Protein AF-A0A1F5YFZ1-F1 (afdb_monomer_lite)

Sequence (75 aa):
MFTKIKVVEEILNELDLSQTKKIYVFNKIDTDKKFDKIYIVNNFQKYYPQFISARNTKGIDQLLKTIEDNLNEKN

Secondary structure (DSSP, 8-state):
--HHHHHHHHHHHHTT-TTS----EEE-TTT-S---HHHHHHHHGGG--EEEBTTTTBTHHHHHHHHHHHHH---

Radius of gyration: 13.5 Å; chains: 1; bounding box: 32×22×38 Å

Organism: NCBI:txid1798372

Structure (mmCIF, N/CA/C/O backbone):
data_AF-A0A1F5YFZ1-F1
#
_entry.id   AF-A0A1F5YFZ1-F1
#
loop_
_atom_site.group_PDB
_atom_site.id
_atom_site.type_symbol
_atom_site.label_atom_id
_atom_site.label_alt_id
_atom_site.label_comp_id
_atom_site.label_asym_id
_atom_site.label_entity_id
_atom_site.label_seq_id
_atom_site.pdbx_PDB_ins_code
_atom_site.Cartn_x
_atom_site.Cartn_y
_atom_site.Cartn_z
_atom_site.occupancy
_atom_site.B_iso_or_equiv
_atom_site.auth_seq_id
_atom_site.auth_comp_id
_atom_site.auth_asym_id
_atom_site.auth_atom_id
_atom_site.pdbx_PDB_model_num
ATOM 1 N N . MET A 1 1 ? -9.436 9.583 -10.436 1.00 58.59 1 MET A N 1
ATOM 2 C CA . MET A 1 1 ? -8.075 8.998 -10.485 1.00 58.59 1 MET A CA 1
ATOM 3 C C . MET A 1 1 ? -7.894 7.827 -9.513 1.00 58.59 1 MET A C 1
ATOM 5 O O . MET A 1 1 ? -7.266 6.857 -9.905 1.00 58.59 1 MET A O 1
ATOM 9 N N . PHE A 1 2 ? -8.513 7.826 -8.321 1.00 76.25 2 PHE A N 1
ATOM 10 C CA . PHE A 1 2 ? -8.407 6.705 -7.361 1.00 76.25 2 PHE A CA 1
ATOM 11 C C . PHE A 1 2 ? -9.718 5.949 -7.117 1.00 76.25 2 PHE A C 1
ATOM 13 O O . PHE A 1 2 ? -9.946 5.444 -6.023 1.00 76.25 2 PHE A O 1
ATOM 20 N N . THR A 1 3 ? -10.581 5.836 -8.131 1.00 84.94 3 THR A N 1
ATOM 21 C CA . THR A 1 3 ? -11.878 5.142 -8.017 1.00 84.94 3 THR A CA 1
ATOM 22 C C . THR A 1 3 ? -11.725 3.734 -7.436 1.00 84.94 3 THR A C 1
ATOM 24 O O . THR A 1 3 ? -12.517 3.334 -6.597 1.00 84.94 3 THR A O 1
ATOM 27 N N . LYS A 1 4 ? -10.648 3.021 -7.794 1.00 89.25 4 LYS A N 1
ATOM 28 C CA . LYS A 1 4 ? -10.340 1.693 -7.243 1.00 89.25 4 LYS A CA 1
ATOM 29 C C . LYS A 1 4 ? -10.094 1.707 -5.730 1.00 89.25 4 LYS A C 1
ATOM 31 O O . LYS A 1 4 ? -10.577 0.819 -5.048 1.00 89.25 4 LYS A O 1
ATOM 36 N N . ILE A 1 5 ? -9.370 2.705 -5.217 1.00 91.69 5 ILE A N 1
ATOM 37 C CA . ILE A 1 5 ? -9.102 2.835 -3.775 1.00 91.69 5 ILE A CA 1
ATOM 38 C C . ILE A 1 5 ? -10.409 3.123 -3.036 1.00 91.69 5 ILE A C 1
ATOM 40 O O . ILE A 1 5 ? -10.704 2.462 -2.050 1.00 91.69 5 ILE A O 1
ATOM 44 N N . LYS A 1 6 ? -11.217 4.057 -3.553 1.00 93.06 6 LYS A N 1
ATOM 45 C CA . LYS A 1 6 ? -12.508 4.414 -2.952 1.00 93.06 6 LYS A CA 1
ATOM 46 C C . LYS A 1 6 ? -13.433 3.199 -2.828 1.00 93.06 6 LYS A C 1
ATOM 48 O O . LYS A 1 6 ? -13.939 2.952 -1.745 1.00 93.06 6 LYS A O 1
ATOM 53 N N . VAL A 1 7 ? -13.582 2.425 -3.905 1.00 96.25 7 VAL A N 1
ATOM 54 C CA . VAL A 1 7 ? -14.423 1.216 -3.911 1.00 96.25 7 VAL A CA 1
ATOM 55 C C . VAL A 1 7 ? -13.945 0.195 -2.874 1.00 96.25 7 VAL A C 1
ATOM 57 O O . VAL A 1 7 ? -14.757 -0.389 -2.168 1.00 96.25 7 VAL A O 1
ATOM 60 N N . VAL A 1 8 ? -12.631 -0.012 -2.744 1.00 94.75 8 VAL A N 1
ATOM 61 C CA . VAL A 1 8 ? -12.089 -0.939 -1.737 1.00 94.75 8 VAL A CA 1
ATOM 62 C C . VAL A 1 8 ? -12.344 -0.432 -0.317 1.00 94.75 8 VAL A C 1
ATOM 64 O O . VAL A 1 8 ? -12.733 -1.221 0.535 1.00 94.75 8 VAL A O 1
ATOM 67 N N . GLU A 1 9 ? -12.163 0.862 -0.048 1.00 93.88 9 GLU A N 1
ATOM 68 C CA . GLU A 1 9 ? -12.442 1.426 1.280 1.00 93.88 9 GLU A CA 1
ATOM 69 C C . GLU A 1 9 ? -13.932 1.375 1.641 1.00 93.88 9 GLU A C 1
ATOM 71 O O . GLU A 1 9 ? -14.255 1.126 2.799 1.00 93.88 9 GLU A O 1
ATOM 76 N N . GLU A 1 10 ? -14.835 1.545 0.671 1.00 96.38 10 GLU A N 1
ATOM 77 C CA . GLU A 1 10 ? -16.279 1.361 0.873 1.00 96.38 10 GLU A CA 1
ATOM 78 C C . GLU A 1 10 ? -16.593 -0.085 1.282 1.00 96.38 10 GLU A C 1
ATOM 80 O O . GLU A 1 10 ? -17.219 -0.296 2.319 1.00 96.38 10 GLU A O 1
ATOM 85 N N . ILE A 1 11 ? -16.049 -1.077 0.565 1.00 96.50 11 ILE A N 1
ATOM 86 C CA . ILE A 1 11 ? -16.206 -2.502 0.909 1.00 96.50 11 ILE A CA 1
ATOM 87 C C . ILE A 1 11 ? -15.627 -2.807 2.299 1.00 96.50 11 ILE A C 1
ATOM 89 O O . ILE A 1 11 ? -16.259 -3.482 3.106 1.00 96.50 11 ILE A O 1
ATOM 93 N N . LEU A 1 12 ? -14.427 -2.309 2.614 1.00 95.81 12 LEU A N 1
ATOM 94 C CA . LEU A 1 12 ? -13.817 -2.519 3.933 1.00 95.81 12 LEU A CA 1
ATOM 95 C C . LEU A 1 12 ? -14.641 -1.880 5.055 1.00 95.81 12 LEU A C 1
ATOM 97 O O . LEU A 1 12 ? -14.674 -2.417 6.159 1.00 95.81 12 LEU A O 1
ATOM 101 N N . ASN A 1 13 ? -15.293 -0.749 4.793 1.00 96.12 13 ASN A N 1
ATOM 102 C CA . ASN A 1 13 ? -16.184 -0.111 5.750 1.00 96.12 13 ASN A CA 1
ATOM 103 C C . ASN A 1 13 ? -17.475 -0.912 5.963 1.00 96.12 13 ASN A C 1
ATOM 105 O O . ASN A 1 13 ? -17.892 -1.078 7.103 1.00 96.12 13 ASN A O 1
ATOM 109 N N . GLU A 1 14 ? -18.067 -1.456 4.899 1.00 97.69 14 GLU A N 1
ATOM 110 C CA . GLU A 1 14 ? -19.236 -2.347 4.988 1.00 97.69 14 GLU A CA 1
ATOM 111 C C . GLU A 1 14 ? -18.946 -3.635 5.775 1.00 97.69 14 GLU A C 1
ATOM 113 O O . GLU A 1 14 ? -19.840 -4.187 6.410 1.00 97.69 14 GLU A O 1
ATOM 118 N N . LEU A 1 15 ? -17.690 -4.090 5.768 1.00 97.00 15 LEU A N 1
ATOM 119 C CA . LEU A 1 15 ? -17.223 -5.259 6.518 1.00 97.00 15 LEU A CA 1
ATOM 120 C C . LEU A 1 15 ? -16.739 -4.944 7.946 1.00 97.00 15 LEU A C 1
ATOM 122 O O . LEU A 1 15 ? -16.214 -5.840 8.601 1.00 97.00 15 LEU A O 1
ATOM 126 N N . ASP A 1 16 ? -16.864 -3.699 8.418 1.00 95.12 16 ASP A N 1
ATOM 127 C CA . ASP A 1 16 ? -16.339 -3.233 9.716 1.00 95.12 16 ASP A CA 1
ATOM 128 C C . ASP A 1 16 ? -14.810 -3.426 9.886 1.00 95.12 16 ASP A C 1
ATOM 130 O O . ASP A 1 16 ? -14.262 -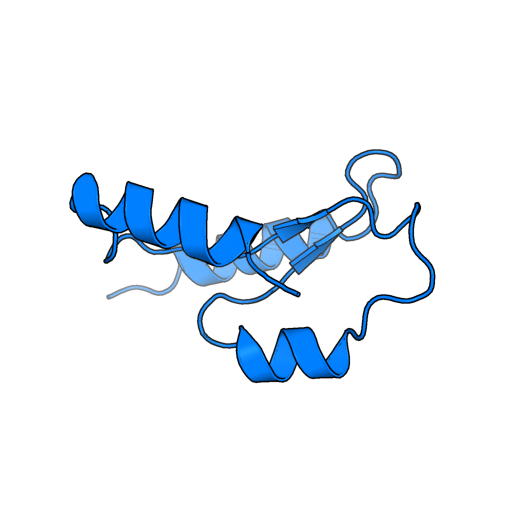3.546 10.979 1.00 95.12 16 ASP A O 1
ATOM 134 N N . LEU A 1 17 ? -14.080 -3.425 8.766 1.00 94.81 17 LEU A N 1
ATOM 135 C CA . LEU A 1 17 ? -12.615 -3.530 8.692 1.00 94.81 17 LEU A CA 1
ATOM 136 C C . LEU A 1 17 ? -11.957 -2.176 8.389 1.00 94.81 17 LEU A C 1
ATOM 138 O O . LEU A 1 17 ? -10.779 -2.093 8.021 1.00 94.81 17 LEU A O 1
ATOM 142 N N . SER A 1 18 ? -12.710 -1.078 8.512 1.00 91.88 18 SER A N 1
ATOM 143 C CA . SER A 1 18 ? -12.211 0.266 8.206 1.00 91.88 18 SER A CA 1
ATOM 144 C C . SER A 1 18 ? -11.056 0.680 9.126 1.00 91.88 18 SER A C 1
ATOM 146 O O . SER A 1 18 ? -10.136 1.352 8.653 1.00 91.88 18 SER A O 1
ATOM 148 N N . GLN A 1 19 ? -11.079 0.220 10.385 1.00 90.69 19 GLN A N 1
ATOM 149 C CA . GLN A 1 19 ? -10.112 0.550 11.442 1.00 90.69 19 GLN A CA 1
ATOM 150 C C . GLN A 1 19 ? -8.923 -0.413 11.540 1.00 90.69 19 GLN A C 1
ATOM 152 O O . GLN A 1 19 ? -7.982 -0.155 12.290 1.00 90.69 19 GLN A O 1
ATOM 157 N N . THR A 1 20 ? -8.935 -1.528 10.805 1.00 91.25 20 THR A N 1
ATOM 158 C CA . THR A 1 20 ? -7.794 -2.451 10.779 1.00 91.25 20 THR A CA 1
ATOM 159 C C . THR A 1 20 ? -6.550 -1.711 10.287 1.00 91.25 20 THR A C 1
ATOM 161 O O . THR A 1 20 ? -6.650 -0.931 9.343 1.00 91.25 20 THR A O 1
ATOM 164 N N . LYS A 1 21 ? -5.374 -1.945 10.892 1.00 90.50 21 LYS A N 1
ATOM 165 C CA . LYS A 1 21 ? -4.105 -1.378 10.397 1.00 90.50 21 LYS A CA 1
ATOM 166 C C . LYS A 1 21 ? -3.904 -1.775 8.925 1.00 90.50 21 LYS A C 1
ATOM 168 O O . LYS A 1 21 ? -4.017 -2.953 8.587 1.00 90.50 21 LYS A O 1
ATOM 173 N N . LYS A 1 22 ? -3.602 -0.807 8.050 1.00 91.62 22 LYS A N 1
ATOM 174 C CA . LYS A 1 22 ? -3.432 -1.026 6.599 1.00 91.62 22 LYS A CA 1
ATOM 175 C C . LYS A 1 22 ? -2.144 -0.388 6.102 1.00 91.62 22 LYS A C 1
ATOM 177 O O . LYS A 1 22 ? -1.779 0.701 6.535 1.00 91.62 22 LYS A O 1
ATOM 182 N N . ILE A 1 23 ? -1.534 -1.035 5.115 1.00 93.94 23 ILE A N 1
ATOM 183 C CA . ILE A 1 23 ? -0.446 -0.483 4.308 1.00 93.94 23 ILE A CA 1
ATOM 184 C C . ILE A 1 23 ? -0.903 -0.478 2.852 1.00 93.94 23 ILE A C 1
ATOM 186 O O . ILE A 1 23 ? -1.429 -1.474 2.352 1.00 93.94 23 ILE A O 1
ATOM 190 N N . TYR A 1 24 ? -0.711 0.638 2.156 1.00 95.06 24 TYR A N 1
ATOM 191 C CA . TYR A 1 24 ? -1.041 0.746 0.739 1.00 95.06 24 TYR A CA 1
ATOM 192 C C . TYR A 1 24 ? 0.157 0.363 -0.122 1.00 95.06 24 TYR A C 1
ATOM 194 O O . TYR A 1 24 ? 1.214 0.986 -0.053 1.00 95.06 24 TYR A O 1
ATOM 202 N N . VAL A 1 25 ? -0.024 -0.634 -0.987 1.00 95.56 25 VAL A N 1
ATOM 203 C CA . VAL A 1 25 ? 1.026 -1.124 -1.886 1.00 95.56 25 VAL A CA 1
ATOM 204 C C . VAL A 1 25 ? 0.689 -0.759 -3.330 1.00 95.56 25 VAL A C 1
ATOM 206 O O . VAL A 1 25 ? -0.142 -1.384 -3.989 1.00 95.56 25 VAL A O 1
ATOM 209 N N . PHE A 1 26 ? 1.378 0.252 -3.847 1.00 93.62 26 PHE A N 1
ATOM 210 C CA . PHE A 1 26 ? 1.343 0.670 -5.244 1.00 93.62 26 PHE A CA 1
ATOM 211 C C . PHE A 1 26 ? 2.255 -0.248 -6.064 1.00 93.62 26 PHE A C 1
ATOM 213 O O . PHE A 1 26 ? 3.437 0.023 -6.281 1.00 93.62 26 PHE A O 1
ATOM 220 N N . ASN A 1 27 ? 1.694 -1.388 -6.465 1.00 93.38 27 ASN A N 1
ATOM 221 C CA . ASN A 1 27 ? 2.374 -2.412 -7.254 1.00 93.38 27 ASN A CA 1
ATOM 222 C C . ASN A 1 27 ? 2.434 -2.054 -8.757 1.00 93.38 27 ASN A C 1
ATOM 224 O O . ASN A 1 27 ? 1.653 -1.240 -9.247 1.00 93.38 27 ASN A O 1
ATOM 228 N N . LYS A 1 28 ? 3.298 -2.757 -9.501 1.00 92.50 28 LYS A N 1
ATOM 229 C CA . LYS A 1 28 ? 3.516 -2.657 -10.958 1.00 92.50 28 LYS A CA 1
ATOM 230 C C . LYS A 1 28 ? 4.209 -1.372 -11.423 1.00 92.50 28 LYS A C 1
ATOM 232 O O . LYS A 1 28 ? 4.011 -0.944 -12.561 1.00 92.50 28 LYS A O 1
ATOM 237 N N . ILE A 1 29 ? 5.073 -0.784 -10.590 1.00 92.19 29 ILE A N 1
ATOM 238 C CA . ILE A 1 29 ? 5.845 0.428 -10.942 1.00 92.19 29 ILE A CA 1
ATOM 239 C C . ILE A 1 29 ? 6.778 0.252 -12.153 1.00 92.19 29 ILE A C 1
ATOM 241 O O . ILE A 1 29 ? 7.329 1.221 -12.660 1.00 92.19 29 ILE A O 1
ATOM 245 N N . ASP A 1 30 ? 6.997 -0.984 -12.598 1.00 90.62 30 ASP A N 1
ATOM 246 C CA . ASP A 1 30 ? 7.736 -1.319 -13.815 1.00 90.62 30 ASP A CA 1
ATOM 247 C C . ASP A 1 30 ? 6.951 -1.035 -15.102 1.00 90.62 30 ASP A C 1
ATOM 249 O O . ASP A 1 30 ? 7.555 -0.810 -16.149 1.00 90.62 30 ASP A O 1
ATOM 253 N N . THR A 1 31 ? 5.618 -1.032 -15.027 1.00 87.94 31 THR A N 1
ATOM 254 C CA . THR A 1 31 ? 4.741 -0.893 -16.199 1.00 87.94 31 THR A CA 1
ATOM 255 C C . THR A 1 31 ? 4.374 0.548 -16.522 1.00 87.94 31 THR A C 1
ATOM 257 O O . THR A 1 31 ? 4.012 0.837 -17.661 1.00 87.94 31 THR A O 1
ATOM 260 N N . ASP A 1 32 ? 4.484 1.456 -15.553 1.00 71.19 32 ASP A N 1
ATOM 261 C CA . ASP A 1 32 ? 3.940 2.802 -15.682 1.00 71.19 32 ASP A CA 1
ATOM 262 C C . ASP A 1 32 ? 4.973 3.864 -15.296 1.00 71.19 32 ASP A C 1
ATOM 264 O O . ASP A 1 32 ? 5.441 3.932 -14.160 1.00 71.19 32 ASP A O 1
ATOM 268 N N . LYS A 1 33 ? 5.348 4.702 -16.268 1.00 65.06 33 LYS A N 1
ATOM 269 C CA . LYS A 1 33 ? 6.351 5.764 -16.092 1.00 65.06 33 LYS A CA 1
ATOM 270 C C . LYS A 1 33 ? 5.753 7.079 -15.574 1.00 65.06 33 LYS A C 1
ATOM 272 O O . LYS A 1 33 ? 6.509 8.026 -15.383 1.00 65.06 33 LYS A O 1
ATOM 277 N N . LYS A 1 34 ? 4.425 7.180 -15.402 1.00 71.50 34 LYS A N 1
ATOM 278 C CA . LYS A 1 34 ? 3.732 8.471 -15.210 1.00 71.50 34 LYS A CA 1
ATOM 279 C C . LYS A 1 34 ? 2.859 8.579 -13.955 1.00 71.50 34 LYS A C 1
ATOM 281 O O . LYS A 1 34 ? 2.041 9.493 -13.880 1.00 71.50 34 LYS A O 1
ATOM 286 N N . PHE A 1 35 ? 3.003 7.702 -12.962 1.00 77.62 35 PHE A N 1
ATOM 287 C CA . PHE A 1 35 ? 2.307 7.921 -11.692 1.00 77.62 35 PHE A CA 1
ATOM 288 C C . PHE A 1 35 ? 3.060 8.952 -10.838 1.00 77.62 35 PHE A C 1
ATOM 290 O O . PHE A 1 35 ? 4.274 8.865 -10.644 1.00 77.62 35 PHE A O 1
ATOM 297 N N . ASP A 1 36 ? 2.331 9.945 -10.331 1.00 87.44 36 ASP A N 1
ATOM 298 C CA . ASP A 1 36 ? 2.896 10.996 -9.490 1.00 87.44 36 ASP A CA 1
ATOM 299 C C . ASP A 1 36 ? 3.130 10.460 -8.071 1.00 87.44 36 ASP A C 1
ATOM 301 O O . ASP A 1 36 ? 2.229 10.398 -7.226 1.00 87.44 36 ASP A O 1
ATOM 305 N N . LYS A 1 37 ? 4.371 10.032 -7.824 1.00 88.12 37 LYS A N 1
ATOM 306 C CA . LYS A 1 37 ? 4.807 9.515 -6.526 1.00 88.12 37 LYS A CA 1
ATOM 307 C C . LYS A 1 37 ? 4.633 10.552 -5.413 1.00 88.12 37 LYS A C 1
ATOM 309 O O . LYS A 1 37 ? 4.253 10.171 -4.309 1.00 88.12 37 LYS A O 1
ATOM 314 N N . ILE A 1 38 ? 4.891 11.832 -5.692 1.00 90.50 38 ILE A N 1
ATOM 315 C CA . ILE A 1 38 ? 4.797 12.912 -4.700 1.00 90.50 38 ILE A CA 1
ATOM 316 C C . ILE A 1 38 ? 3.338 13.085 -4.289 1.00 90.50 38 ILE A C 1
ATOM 318 O O . ILE A 1 38 ? 3.026 13.077 -3.099 1.00 90.50 38 ILE A O 1
ATOM 322 N N . TYR A 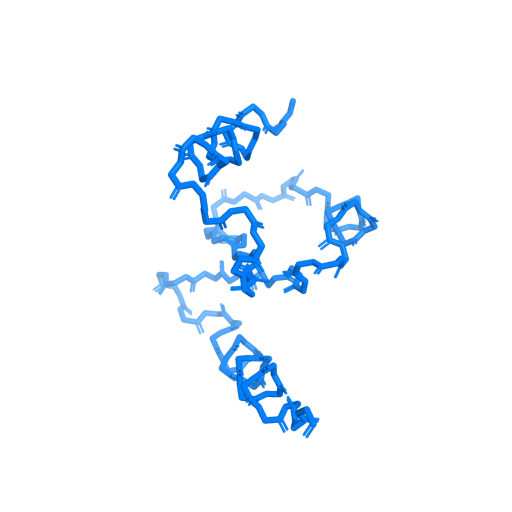1 39 ? 2.434 13.146 -5.268 1.00 91.00 39 TYR A N 1
ATOM 323 C CA . TYR A 1 39 ? 1.003 13.209 -5.001 1.00 91.00 39 TYR A CA 1
ATOM 324 C C . TYR A 1 39 ? 0.535 12.026 -4.141 1.00 91.00 39 TYR A C 1
ATOM 326 O O . TYR A 1 39 ? -0.177 12.226 -3.156 1.00 91.00 39 TYR A O 1
ATOM 334 N N . ILE A 1 40 ? 0.934 10.795 -4.483 1.00 91.75 40 ILE A N 1
ATOM 335 C CA . ILE A 1 40 ? 0.522 9.592 -3.744 1.00 91.75 40 ILE A CA 1
ATOM 336 C C . ILE A 1 40 ? 1.025 9.632 -2.301 1.00 91.75 40 ILE A C 1
ATOM 338 O O . ILE A 1 40 ? 0.251 9.370 -1.382 1.00 91.75 40 ILE A O 1
ATOM 342 N N . VAL A 1 41 ? 2.296 9.981 -2.091 1.00 92.62 41 VAL A N 1
ATOM 343 C CA . VAL A 1 41 ? 2.865 10.092 -0.743 1.00 92.62 41 VAL A CA 1
ATOM 344 C C . VAL A 1 41 ? 2.088 11.118 0.080 1.00 92.62 41 VAL A C 1
ATOM 346 O O . VAL A 1 41 ? 1.671 10.796 1.186 1.00 92.62 41 VAL A O 1
ATOM 349 N N . ASN A 1 42 ? 1.804 12.295 -0.481 1.00 93.12 42 ASN A N 1
ATOM 350 C CA . ASN A 1 42 ? 1.095 13.359 0.231 1.00 93.12 42 ASN A CA 1
ATOM 351 C C . ASN A 1 42 ? -0.359 12.994 0.576 1.00 93.12 42 ASN A C 1
ATOM 353 O O . ASN A 1 42 ? -0.847 13.362 1.639 1.00 93.12 42 ASN A O 1
ATOM 357 N N . ASN A 1 43 ? -1.064 12.267 -0.298 1.00 92.12 43 ASN A N 1
ATOM 358 C CA . ASN A 1 43 ? -2.486 11.947 -0.096 1.00 92.12 43 ASN A CA 1
ATOM 359 C C . ASN A 1 43 ? -2.721 10.663 0.713 1.00 92.12 43 ASN A C 1
ATOM 361 O O . ASN A 1 43 ? -3.775 10.509 1.329 1.00 92.12 43 ASN A O 1
ATOM 365 N N . PHE A 1 44 ? -1.761 9.736 0.716 1.00 92.19 44 PHE A N 1
ATOM 366 C CA . PHE A 1 44 ? -1.904 8.425 1.354 1.00 92.19 44 PHE A CA 1
ATOM 367 C C . PHE A 1 44 ? -0.878 8.175 2.461 1.00 92.19 44 PHE A C 1
ATOM 369 O O . PHE A 1 44 ? -0.724 7.033 2.883 1.00 92.19 44 PHE A O 1
ATOM 376 N N . GLN A 1 45 ? -0.211 9.219 2.969 1.00 92.56 45 GLN A N 1
ATOM 377 C CA . GLN A 1 45 ? 0.826 9.120 4.006 1.00 92.56 45 GLN A CA 1
ATOM 378 C C . GLN A 1 45 ? 0.399 8.267 5.209 1.00 92.56 45 GLN A C 1
ATOM 380 O O . GLN A 1 45 ? 1.179 7.438 5.670 1.00 92.56 45 GLN A O 1
ATOM 385 N N . LYS A 1 46 ? -0.854 8.416 5.667 1.00 91.31 46 LYS A N 1
ATOM 386 C CA . LYS A 1 46 ? -1.419 7.663 6.803 1.00 91.31 46 LYS A CA 1
ATOM 387 C C . LYS A 1 46 ? -1.465 6.141 6.611 1.00 91.31 46 LYS A C 1
ATOM 389 O O . LYS A 1 46 ? -1.680 5.421 7.575 1.00 91.31 46 LYS A O 1
ATOM 394 N N . TYR A 1 47 ? -1.301 5.662 5.379 1.00 92.94 47 TYR A N 1
ATOM 395 C CA . TYR A 1 47 ? -1.285 4.242 5.029 1.00 92.94 47 TYR A CA 1
ATOM 396 C C . TYR A 1 47 ? 0.097 3.779 4.546 1.00 92.94 47 TYR A C 1
ATOM 398 O O . TYR A 1 47 ? 0.190 2.770 3.850 1.00 92.94 47 TYR A O 1
ATOM 406 N N . TYR A 1 48 ? 1.163 4.523 4.865 1.00 93.56 48 TYR A N 1
ATOM 407 C CA . TYR A 1 48 ? 2.560 4.150 4.604 1.00 93.56 48 TYR A CA 1
ATOM 408 C C . TYR A 1 48 ? 2.802 3.647 3.168 1.00 93.56 48 TYR A C 1
ATOM 410 O O . TYR A 1 48 ? 3.189 2.493 2.972 1.00 93.56 48 TYR A O 1
ATOM 418 N N . PRO A 1 49 ? 2.567 4.480 2.139 1.00 94.75 49 PRO A N 1
ATOM 419 C CA . PRO A 1 49 ? 2.485 4.022 0.759 1.00 94.75 49 PRO A CA 1
ATOM 420 C C . PRO A 1 49 ? 3.813 3.420 0.280 1.00 94.75 49 PRO A C 1
ATOM 422 O O . PRO A 1 49 ? 4.838 4.101 0.234 1.00 94.75 49 PRO A O 1
ATOM 425 N N . GLN A 1 50 ? 3.780 2.149 -0.125 1.00 95.75 50 GLN A N 1
ATOM 426 C CA . GLN A 1 50 ? 4.925 1.409 -0.655 1.00 95.75 50 GLN A CA 1
ATOM 427 C C . GLN A 1 50 ? 4.834 1.273 -2.169 1.00 95.75 50 GLN A C 1
ATOM 429 O O . GLN A 1 50 ? 3.776 0.983 -2.720 1.00 95.75 50 GLN A O 1
ATOM 434 N N . PHE A 1 51 ? 5.962 1.452 -2.851 1.00 94.69 51 PHE A N 1
ATOM 435 C CA . PHE A 1 51 ? 6.050 1.410 -4.309 1.00 94.69 51 PHE A CA 1
ATOM 436 C C . PHE A 1 51 ? 6.887 0.211 -4.724 1.00 94.69 51 PHE A C 1
ATOM 438 O O . PHE A 1 51 ? 8.103 0.214 -4.520 1.00 94.69 51 PHE A O 1
ATOM 445 N N . ILE A 1 52 ? 6.247 -0.799 -5.314 1.00 95.56 52 ILE A N 1
ATOM 446 C CA . ILE A 1 52 ? 6.912 -2.064 -5.634 1.00 95.56 52 ILE A CA 1
ATOM 447 C C . ILE A 1 52 ? 6.680 -2.504 -7.078 1.00 95.56 52 ILE A C 1
ATOM 449 O O . ILE A 1 52 ? 5.684 -2.170 -7.721 1.00 95.56 52 ILE A O 1
ATOM 453 N N . SER A 1 53 ? 7.590 -3.334 -7.573 1.00 95.50 53 SER A N 1
ATOM 454 C CA . SER A 1 53 ? 7.310 -4.241 -8.681 1.00 95.50 53 SER A CA 1
ATOM 455 C C . SER A 1 53 ? 7.438 -5.655 -8.147 1.00 95.50 53 SER A C 1
ATOM 457 O O . SER A 1 53 ? 8.551 -6.143 -7.972 1.00 95.50 53 SER A O 1
ATOM 459 N N . ALA A 1 54 ? 6.305 -6.312 -7.894 1.00 94.94 54 ALA A N 1
ATOM 460 C CA . ALA A 1 54 ? 6.309 -7.714 -7.483 1.00 94.94 54 ALA A CA 1
ATOM 461 C C . ALA A 1 54 ? 6.944 -8.615 -8.559 1.00 94.94 54 ALA A C 1
ATOM 463 O O . ALA A 1 54 ? 7.642 -9.567 -8.233 1.00 94.94 54 ALA A O 1
ATOM 464 N N . ARG A 1 55 ? 6.757 -8.272 -9.843 1.00 95.69 55 ARG A N 1
ATOM 465 C CA . ARG A 1 55 ? 7.337 -9.002 -10.980 1.00 95.69 55 ARG A CA 1
ATOM 466 C C . ARG A 1 55 ? 8.864 -8.948 -10.986 1.00 95.69 55 ARG A C 1
ATOM 468 O O . ARG A 1 55 ? 9.502 -9.963 -11.226 1.00 95.69 55 ARG A O 1
ATOM 475 N N . ASN A 1 56 ? 9.425 -7.767 -10.737 1.00 95.12 56 ASN A N 1
ATOM 476 C CA . ASN A 1 56 ? 10.868 -7.525 -10.811 1.00 95.12 56 ASN A CA 1
ATOM 477 C C . ASN A 1 56 ? 11.519 -7.484 -9.421 1.00 95.12 56 ASN A C 1
ATOM 479 O O . ASN A 1 56 ? 12.602 -6.920 -9.284 1.00 95.12 56 ASN A O 1
ATOM 483 N N . THR A 1 57 ? 10.806 -7.960 -8.391 1.00 94.19 57 THR A N 1
ATOM 484 C CA . THR A 1 57 ? 11.219 -7.959 -6.975 1.00 94.19 57 THR A CA 1
ATOM 485 C C . THR A 1 57 ? 11.740 -6.608 -6.459 1.00 94.19 57 THR A C 1
ATOM 487 O O . THR A 1 57 ? 12.499 -6.539 -5.497 1.00 94.19 57 THR A O 1
ATOM 490 N N . LYS A 1 58 ? 11.329 -5.493 -7.077 1.00 95.12 58 LYS A N 1
ATOM 491 C CA . LYS A 1 58 ? 11.811 -4.148 -6.738 1.00 95.12 58 LYS A CA 1
ATOM 492 C C . LYS A 1 58 ? 11.001 -3.581 -5.580 1.00 95.12 58 LYS A C 1
ATOM 494 O O . LYS A 1 58 ? 9.776 -3.535 -5.667 1.00 95.12 58 LYS A O 1
ATOM 499 N N . GLY A 1 59 ? 11.684 -3.080 -4.552 1.00 94.75 59 GLY A N 1
ATOM 500 C CA . GLY A 1 59 ? 11.055 -2.431 -3.395 1.00 94.75 59 GLY A CA 1
ATOM 501 C C . GLY A 1 59 ? 10.489 -3.397 -2.348 1.00 94.75 59 GLY A C 1
ATOM 502 O O . GLY A 1 59 ? 9.857 -2.937 -1.404 1.00 94.75 59 GLY A O 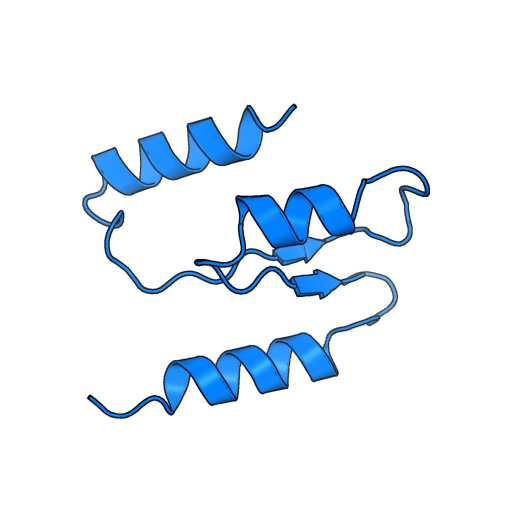1
ATOM 503 N N . ILE A 1 60 ? 10.721 -4.708 -2.493 1.00 96.19 60 ILE A N 1
ATOM 504 C CA . ILE A 1 60 ? 10.245 -5.725 -1.544 1.00 96.19 60 ILE A CA 1
ATOM 505 C C . ILE A 1 60 ? 10.940 -5.594 -0.186 1.00 96.19 60 ILE A C 1
ATOM 507 O O . ILE A 1 60 ? 10.248 -5.571 0.823 1.00 96.19 60 ILE A O 1
ATOM 511 N N . ASP A 1 61 ? 12.261 -5.405 -0.147 1.00 96.00 61 ASP A N 1
ATOM 512 C CA . ASP A 1 61 ? 12.995 -5.247 1.122 1.00 96.00 61 ASP A CA 1
ATOM 513 C C . ASP A 1 61 ? 12.493 -4.042 1.929 1.00 96.00 61 ASP A C 1
ATOM 515 O O . ASP A 1 61 ? 12.311 -4.112 3.142 1.00 96.00 61 ASP A O 1
ATOM 519 N N . GLN A 1 62 ? 12.197 -2.936 1.239 1.00 94.25 62 GLN A N 1
ATOM 520 C CA . GLN A 1 62 ? 11.632 -1.744 1.867 1.00 94.25 62 GLN A CA 1
ATOM 521 C C . GLN A 1 62 ? 10.208 -1.993 2.383 1.00 94.25 62 GLN A C 1
ATOM 523 O O . GLN A 1 62 ? 9.875 -1.540 3.475 1.00 94.25 62 GLN A O 1
ATOM 528 N N . LEU A 1 63 ? 9.384 -2.725 1.624 1.00 95.75 63 LEU A N 1
ATOM 529 C CA . LEU A 1 63 ? 8.045 -3.126 2.056 1.00 95.75 63 LEU A CA 1
ATOM 530 C C . LEU A 1 63 ? 8.109 -4.015 3.305 1.00 95.75 63 LEU A C 1
ATOM 532 O O . LEU A 1 63 ? 7.368 -3.763 4.250 1.00 95.75 63 LEU A O 1
ATOM 536 N N . LEU A 1 64 ? 8.997 -5.014 3.325 1.00 95.50 64 LEU A N 1
ATOM 537 C CA . LEU A 1 64 ? 9.189 -5.907 4.471 1.00 95.50 64 LEU A CA 1
ATOM 538 C C . LEU A 1 64 ? 9.593 -5.126 5.717 1.00 95.50 64 LEU A C 1
ATOM 540 O O . LEU A 1 64 ? 8.935 -5.251 6.744 1.00 95.50 64 LEU A O 1
ATOM 544 N N . LYS A 1 65 ? 10.582 -4.236 5.594 1.00 94.62 65 LYS A N 1
ATOM 545 C CA . LYS A 1 65 ? 10.993 -3.364 6.694 1.00 94.62 65 LYS A CA 1
ATOM 546 C C . LYS A 1 65 ? 9.833 -2.513 7.217 1.00 94.62 65 LYS A C 1
ATOM 548 O O . LYS A 1 65 ? 9.614 -2.435 8.416 1.00 94.62 65 LYS A O 1
ATOM 553 N N . THR A 1 66 ? 9.040 -1.910 6.329 1.00 93.44 66 THR A N 1
ATOM 554 C CA . THR A 1 66 ? 7.872 -1.119 6.748 1.00 93.44 66 THR A CA 1
ATOM 555 C C . THR A 1 66 ? 6.813 -1.971 7.449 1.00 93.44 66 THR A C 1
ATOM 557 O O . THR A 1 66 ? 6.196 -1.495 8.400 1.00 93.44 66 THR A O 1
ATOM 560 N N . ILE A 1 67 ? 6.593 -3.213 7.008 1.00 93.38 67 ILE A N 1
ATOM 561 C CA . ILE A 1 67 ? 5.692 -4.151 7.689 1.00 93.38 67 ILE A CA 1
ATOM 562 C C . ILE A 1 67 ? 6.226 -4.472 9.088 1.00 93.38 67 ILE A C 1
ATOM 564 O O . ILE A 1 67 ? 5.467 -4.382 10.047 1.00 93.38 67 ILE A O 1
ATOM 568 N N . GLU A 1 68 ? 7.514 -4.797 9.218 1.00 93.88 68 GLU A N 1
ATOM 569 C CA . GLU A 1 68 ? 8.160 -5.053 10.510 1.00 93.88 68 GLU A CA 1
ATOM 570 C C . GLU A 1 68 ? 8.021 -3.855 11.455 1.00 93.88 68 GLU A C 1
ATOM 572 O O . GLU A 1 68 ? 7.600 -4.029 12.598 1.00 93.88 68 GLU A O 1
ATOM 577 N N . ASP A 1 69 ? 8.284 -2.640 10.969 1.00 90.75 69 ASP A N 1
ATOM 578 C CA . ASP A 1 69 ? 8.143 -1.407 11.748 1.00 90.75 69 ASP A CA 1
ATOM 579 C C . ASP A 1 69 ? 6.686 -1.212 12.228 1.00 90.75 69 ASP A C 1
ATOM 581 O O . ASP A 1 69 ? 6.447 -0.935 13.401 1.00 90.75 69 ASP A O 1
ATOM 585 N N . ASN A 1 70 ? 5.693 -1.442 11.358 1.00 85.44 70 ASN A N 1
ATOM 586 C CA . ASN A 1 70 ? 4.265 -1.269 11.680 1.00 85.44 70 ASN A CA 1
ATOM 587 C C . ASN A 1 70 ? 3.691 -2.365 12.599 1.00 85.44 70 ASN A C 1
ATOM 589 O O . ASN A 1 70 ? 2.717 -2.126 13.324 1.00 85.44 70 ASN A O 1
ATOM 593 N N . LEU A 1 71 ? 4.257 -3.575 12.550 1.00 82.3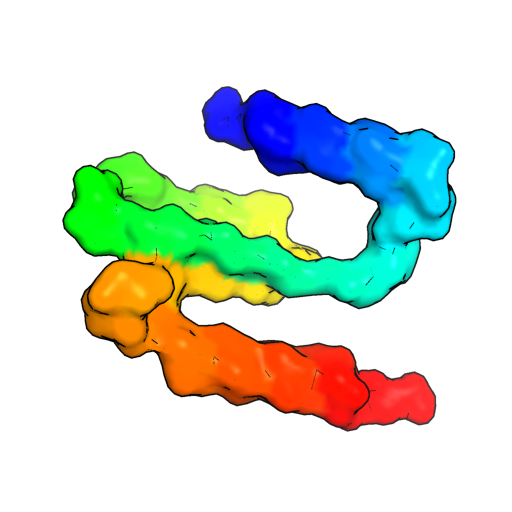1 71 LEU A N 1
ATOM 594 C CA . LEU A 1 71 ? 3.906 -4.677 13.449 1.00 82.31 71 LEU A CA 1
ATOM 595 C C . LEU A 1 71 ? 4.535 -4.494 14.836 1.00 82.31 71 LEU A C 1
ATOM 597 O O . LEU A 1 71 ? 3.910 -4.850 15.833 1.00 82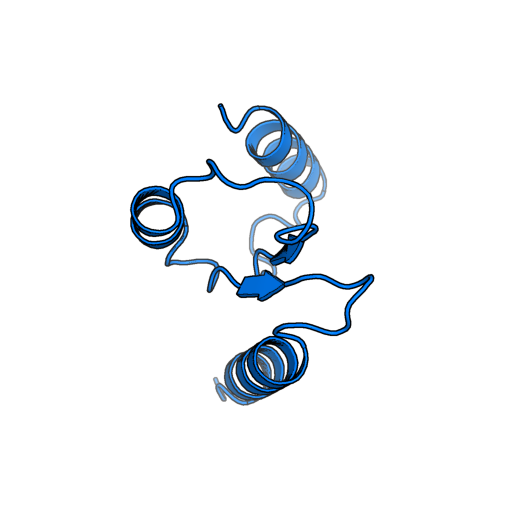.31 71 LEU A O 1
ATOM 601 N N . ASN A 1 72 ? 5.746 -3.931 14.896 1.00 75.50 72 ASN A N 1
ATOM 602 C CA . ASN A 1 72 ? 6.519 -3.758 16.126 1.00 75.50 72 ASN A CA 1
ATOM 603 C C . ASN A 1 72 ? 6.254 -2.438 16.865 1.00 75.50 72 ASN A C 1
ATOM 605 O O . ASN A 1 72 ? 6.781 -2.264 17.967 1.00 75.50 72 ASN A O 1
ATOM 609 N N . GLU A 1 73 ? 5.441 -1.528 16.317 1.00 61.12 73 GLU A N 1
ATOM 610 C CA . GLU A 1 73 ? 4.836 -0.429 17.080 1.00 61.12 73 GLU A CA 1
ATOM 611 C C . GLU A 1 73 ? 3.973 -1.019 18.212 1.00 61.12 73 GLU A C 1
ATOM 613 O O . GLU A 1 73 ? 2.778 -1.292 18.055 1.00 61.12 73 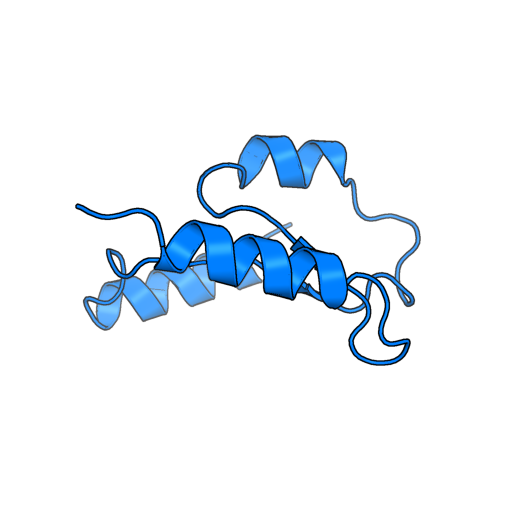GLU A O 1
ATOM 618 N N . LYS A 1 74 ? 4.636 -1.276 19.348 1.00 46.38 74 LYS A N 1
ATOM 619 C CA . LYS A 1 74 ? 4.040 -1.666 20.623 1.00 46.38 74 LYS A CA 1
ATOM 620 C C . LYS A 1 74 ? 3.060 -0.575 21.047 1.00 46.38 74 LYS A C 1
ATOM 622 O O . LYS A 1 74 ? 3.464 0.574 21.213 1.00 46.38 74 LYS A O 1
ATOM 627 N N . ASN A 1 75 ? 1.797 -0.969 21.205 1.00 42.28 75 ASN A N 1
ATOM 628 C CA . ASN A 1 75 ? 0.843 -0.252 22.050 1.00 42.28 75 ASN A CA 1
ATOM 629 C C . ASN A 1 75 ? 1.382 -0.146 23.481 1.00 42.28 75 ASN A C 1
ATOM 631 O O . ASN A 1 75 ? 2.015 -1.134 23.932 1.00 42.28 75 ASN A O 1
#

Foldseek 3Di:
DVPVVVVVCVVCVVVVNNPPQAAAEQEDCVPDPDDDPVVCCVVCVSRNYFYYYPPVRGRVVVVVVVVVVVVPPDD

InterPro domains:
  IPR027417 P-loop containing nucleoside triphosphate hydrolase [G3DSA:3.40.50.300] (1-75)
  IPR027417 P-loop containing nucleoside triphosphate hydrolase [SSF52540] (6-71)

pLDDT: mean 89.28, std 10.98, range [42.28, 97.69]